Protein AF-A0A353ZP58-F1 (afdb_monomer)

Nearest PDB structures (foldseek):
  5xkc-assembly1_C  TM=9.009E-01  e=5.650E-05  Bacillus subtilis
  5tlc-assembly1_C  TM=9.323E-01  e=9.071E-05  Bacillus subtilis
  5tlc-assembly1_B  TM=8.989E-01  e=8.477E-05  Bacillus subtilis
  5tlc-assembly1_A  TM=9.133E-01  e=2.338E-04  Bacillus subtilis

Mean predicted aligned error: 9.84 Å

Radius of gyration: 20.2 Å; Cα contacts (8 Å, |Δi|>4): 46; chains: 1; bounding box: 64×39×45 Å

Secondary structure (DSSP, 8-state):
---HHHHHHHHHTSSSS----S-HHHHHHHHHHHHHTTS-S------SSTTHHHHHHHHHTHHHHHHTTSS-SS---SSHHHHTTPPPPPPTTSPPPPP-

pLDDT: mean 84.46, std 13.22, range [50.06, 98.25]

Structure (mmCIF, N/CA/C/O backbone):
data_AF-A0A353ZP58-F1
#
_entry.id   AF-A0A353ZP58-F1
#
loop_
_atom_site.group_PDB
_atom_site.id
_atom_site.type_symbol
_atom_site.label_atom_id
_atom_site.label_alt_id
_atom_site.label_comp_id
_atom_site.label_asym_id
_atom_site.label_entity_id
_atom_site.label_seq_id
_atom_site.pdbx_PDB_ins_code
_atom_site.Cartn_x
_atom_site.Cartn_y
_atom_site.Cartn_z
_atom_site.occupancy
_atom_site.B_iso_or_equiv
_atom_site.auth_seq_id
_atom_site.auth_comp_id
_atom_site.auth_asym_id
_atom_site.auth_atom_id
_atom_site.pdbx_PDB_model_num
ATOM 1 N N . ARG A 1 1 ? 22.615 -27.091 -2.159 1.00 52.00 1 ARG A N 1
ATOM 2 C CA . ARG A 1 1 ? 22.689 -26.786 -0.706 1.00 52.00 1 ARG A CA 1
ATOM 3 C C . ARG A 1 1 ? 23.439 -25.468 -0.550 1.00 52.00 1 ARG A C 1
ATOM 5 O O . ARG A 1 1 ? 24.538 -25.384 -1.075 1.00 52.00 1 ARG A O 1
ATOM 12 N N . LEU A 1 2 ? 22.843 -24.450 0.077 1.00 57.72 2 LEU A N 1
ATOM 13 C CA . LEU A 1 2 ? 23.526 -23.178 0.360 1.00 57.72 2 LEU A CA 1
ATOM 14 C C . LEU A 1 2 ? 24.399 -23.330 1.611 1.00 57.72 2 LEU A C 1
ATOM 16 O O . LEU A 1 2 ? 24.027 -24.056 2.532 1.00 57.72 2 LEU A O 1
ATOM 20 N N . THR A 1 3 ? 25.547 -22.660 1.647 1.00 83.19 3 THR A N 1
ATOM 21 C CA . THR A 1 3 ? 26.398 -22.605 2.845 1.00 83.19 3 THR A CA 1
ATOM 22 C C . THR A 1 3 ? 25.813 -21.637 3.879 1.00 83.19 3 THR A C 1
ATOM 24 O O . THR A 1 3 ? 25.066 -20.725 3.525 1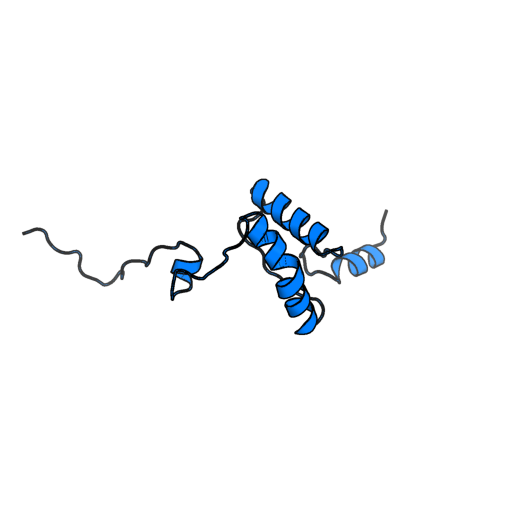.00 83.19 3 THR A O 1
ATOM 27 N N . VAL A 1 4 ? 26.175 -21.783 5.161 1.00 74.12 4 VAL A N 1
ATOM 28 C CA . VAL A 1 4 ? 25.729 -20.883 6.250 1.00 74.12 4 VAL A CA 1
ATOM 29 C C . VAL A 1 4 ? 26.021 -19.411 5.922 1.00 74.12 4 VAL A C 1
ATOM 31 O O . VAL A 1 4 ? 25.185 -18.549 6.162 1.00 74.12 4 VAL A O 1
ATOM 34 N N . ARG A 1 5 ? 27.151 -19.120 5.264 1.00 71.38 5 ARG A N 1
ATOM 35 C CA . ARG A 1 5 ? 27.502 -17.776 4.777 1.00 71.38 5 ARG A CA 1
ATOM 36 C C . ARG A 1 5 ? 26.531 -17.260 3.709 1.00 71.38 5 ARG A C 1
ATOM 38 O O . ARG A 1 5 ? 26.140 -16.100 3.755 1.00 71.38 5 ARG A O 1
ATOM 45 N N . GLN A 1 6 ? 26.138 -18.107 2.759 1.00 70.06 6 GLN A N 1
ATOM 46 C CA . GLN A 1 6 ? 25.167 -17.748 1.718 1.00 70.06 6 GLN A CA 1
ATOM 47 C C . GLN A 1 6 ? 23.756 -17.578 2.294 1.00 70.06 6 GLN A C 1
ATOM 49 O O . GLN A 1 6 ? 23.013 -16.709 1.845 1.00 70.06 6 GLN A O 1
ATOM 54 N N . LEU A 1 7 ? 23.400 -18.369 3.310 1.00 66.50 7 LEU A N 1
ATOM 55 C CA . LEU A 1 7 ? 22.144 -18.226 4.043 1.00 66.50 7 LEU A CA 1
ATOM 56 C C . LEU A 1 7 ? 22.111 -16.910 4.833 1.00 66.50 7 LEU A C 1
ATOM 58 O O . LEU A 1 7 ? 21.149 -16.163 4.714 1.00 66.50 7 LEU A O 1
ATOM 62 N N . ILE A 1 8 ? 23.181 -16.582 5.563 1.00 67.19 8 ILE A N 1
ATOM 63 C CA . ILE A 1 8 ? 23.307 -15.316 6.300 1.00 67.19 8 ILE A CA 1
ATOM 64 C C . ILE A 1 8 ? 23.323 -14.119 5.343 1.00 67.19 8 ILE A C 1
ATOM 66 O O . ILE A 1 8 ? 22.651 -13.136 5.616 1.00 67.19 8 ILE A O 1
ATOM 70 N N . GLY A 1 9 ? 24.006 -14.193 4.196 1.00 62.16 9 GLY A N 1
ATOM 71 C CA . GLY A 1 9 ? 23.963 -13.127 3.186 1.00 62.16 9 GLY A CA 1
ATOM 72 C C . GLY A 1 9 ? 22.561 -12.913 2.601 1.00 62.16 9 GLY A C 1
ATOM 73 O O . GLY A 1 9 ? 22.152 -11.779 2.376 1.00 62.16 9 GLY A O 1
ATOM 74 N N . ARG A 1 10 ? 21.791 -13.994 2.417 1.00 59.62 10 ARG A N 1
ATOM 75 C CA . ARG A 1 10 ? 20.412 -13.944 1.909 1.00 59.62 10 ARG A CA 1
ATOM 76 C C . ARG A 1 10 ? 19.397 -13.469 2.955 1.00 59.62 10 ARG A C 1
ATOM 78 O O . ARG A 1 10 ? 18.436 -12.803 2.594 1.00 59.62 10 ARG A O 1
ATOM 85 N N . LEU A 1 11 ? 19.608 -13.796 4.230 1.00 54.66 11 LEU A N 1
ATOM 86 C CA . LEU A 1 11 ? 18.773 -13.355 5.357 1.00 54.66 11 LEU A CA 1
ATOM 87 C C . LEU A 1 11 ? 19.184 -11.973 5.894 1.00 54.66 11 LEU A C 1
ATOM 89 O O . LEU A 1 11 ? 18.383 -11.283 6.514 1.00 54.66 11 LEU A O 1
ATOM 93 N N . GLY A 1 12 ? 20.422 -11.544 5.649 1.00 50.06 12 GLY A N 1
ATOM 94 C CA . GLY A 1 12 ? 20.962 -10.266 6.113 1.00 50.06 12 GLY A CA 1
ATOM 95 C C . GLY A 1 12 ? 20.357 -9.049 5.411 1.00 50.06 12 GLY A C 1
ATOM 96 O O . GLY A 1 12 ? 20.360 -7.964 5.983 1.00 50.06 12 GLY A O 1
ATOM 97 N N . GLY A 1 13 ? 19.791 -9.228 4.211 1.00 52.84 13 GLY A N 1
ATOM 98 C CA . GLY A 1 13 ? 19.092 -8.171 3.469 1.00 52.84 13 GLY A CA 1
ATOM 99 C C . GLY A 1 13 ? 17.642 -7.930 3.908 1.00 52.84 13 GLY A C 1
ATOM 100 O O . GLY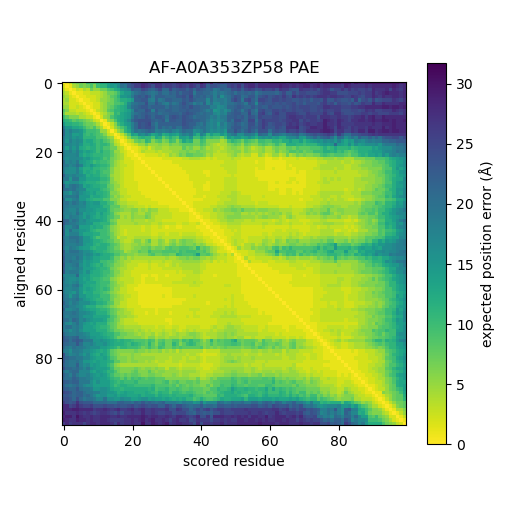 A 1 13 ? 17.042 -6.934 3.517 1.00 52.84 13 GLY A O 1
ATOM 101 N N . GLY A 1 14 ? 17.071 -8.816 4.727 1.00 52.59 14 GLY A N 1
ATOM 102 C CA . GLY A 1 14 ? 15.693 -8.714 5.192 1.00 52.59 14 GLY A CA 1
ATOM 103 C C . GLY A 1 14 ? 15.539 -9.502 6.479 1.00 52.59 14 GLY A C 1
ATOM 104 O O . GLY A 1 14 ? 15.477 -10.724 6.437 1.00 52.59 14 GLY A O 1
ATOM 105 N N . ARG A 1 15 ? 15.484 -8.797 7.616 1.00 53.53 15 ARG A N 1
ATOM 106 C CA . ARG A 1 15 ? 15.342 -9.318 8.991 1.00 53.53 15 ARG A CA 1
ATOM 107 C C . ARG A 1 15 ? 14.039 -10.125 9.212 1.00 53.53 15 ARG A C 1
ATOM 109 O O . ARG A 1 15 ? 13.219 -9.751 10.037 1.00 53.53 15 ARG A O 1
ATOM 116 N N . GLY A 1 16 ? 13.806 -11.191 8.445 1.00 54.16 16 GLY A N 1
ATOM 117 C CA . GLY A 1 16 ? 12.540 -11.933 8.381 1.00 54.16 16 GLY A CA 1
ATOM 118 C C . GLY A 1 16 ? 11.505 -11.368 7.397 1.00 54.16 16 GLY A C 1
ATOM 119 O O . GLY A 1 16 ? 10.422 -11.930 7.273 1.00 54.16 16 GLY A O 1
ATOM 120 N N . HIS A 1 17 ? 11.823 -10.291 6.671 1.00 60.06 17 HIS A N 1
ATOM 121 C CA . HIS A 1 17 ? 10.920 -9.670 5.696 1.00 60.06 17 HIS A CA 1
ATOM 122 C C . HIS A 1 17 ? 11.183 -10.175 4.276 1.00 60.06 17 HIS A C 1
ATOM 124 O O . HIS A 1 17 ? 12.332 -10.379 3.883 1.00 60.06 17 HIS A O 1
ATOM 130 N N . ARG A 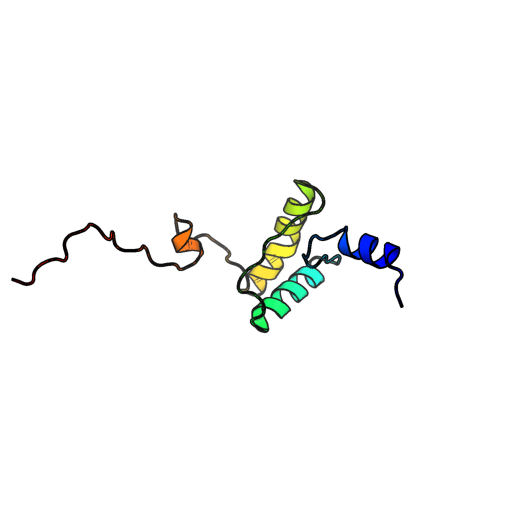1 18 ? 10.118 -10.350 3.484 1.00 67.56 18 ARG A N 1
ATOM 131 C CA . ARG A 1 18 ? 10.238 -10.710 2.068 1.00 67.56 18 ARG A CA 1
ATOM 132 C C . ARG A 1 18 ? 10.865 -9.547 1.299 1.00 67.56 18 ARG A C 1
ATOM 134 O O . ARG A 1 18 ? 10.204 -8.551 1.033 1.00 67.56 18 ARG A O 1
ATOM 141 N N . THR A 1 19 ? 12.125 -9.699 0.908 1.00 74.88 19 THR A N 1
ATOM 142 C CA . THR A 1 19 ? 12.767 -8.802 -0.055 1.00 74.88 19 THR A CA 1
ATOM 143 C C . THR A 1 19 ? 12.246 -9.128 -1.453 1.00 74.88 19 THR A C 1
ATOM 145 O O . THR A 1 19 ? 12.282 -10.283 -1.882 1.00 74.88 19 THR A O 1
ATOM 148 N N . PHE A 1 20 ? 11.752 -8.119 -2.163 1.00 79.69 20 PHE A N 1
ATOM 149 C CA . PHE A 1 20 ? 11.290 -8.236 -3.541 1.00 79.69 20 PHE A CA 1
ATOM 150 C C . PHE A 1 20 ? 11.925 -7.124 -4.375 1.00 79.69 20 PHE A C 1
ATOM 152 O O . PHE A 1 20 ? 11.997 -5.984 -3.923 1.00 79.69 20 PHE A O 1
ATOM 159 N N . ALA A 1 21 ? 12.391 -7.463 -5.573 1.00 82.06 21 ALA A N 1
ATOM 160 C CA . ALA A 1 21 ? 12.931 -6.519 -6.541 1.00 82.06 21 ALA A CA 1
ATOM 161 C C . ALA A 1 21 ? 12.368 -6.877 -7.918 1.00 82.06 21 ALA A C 1
ATOM 163 O O . ALA A 1 21 ? 12.463 -8.031 -8.336 1.00 82.06 21 ALA A O 1
ATOM 164 N N . GLY A 1 22 ? 11.765 -5.902 -8.589 1.00 89.25 22 GLY A N 1
ATOM 165 C CA . GLY A 1 22 ? 11.067 -6.075 -9.859 1.00 89.25 22 GLY A CA 1
ATOM 166 C C . GLY A 1 22 ? 10.518 -4.745 -10.367 1.00 89.25 22 GLY A C 1
ATOM 167 O O . GLY A 1 22 ? 10.768 -3.702 -9.759 1.00 89.25 22 GLY A O 1
ATOM 168 N N . THR A 1 23 ? 9.780 -4.784 -11.474 1.00 95.62 23 THR A N 1
ATOM 169 C CA . THR A 1 23 ? 9.063 -3.612 -12.005 1.00 95.62 23 THR A CA 1
ATOM 170 C C . THR A 1 23 ? 7.887 -3.220 -11.098 1.00 95.62 23 THR A C 1
ATOM 172 O O . THR A 1 23 ? 7.443 -4.044 -10.288 1.00 95.62 23 THR A O 1
ATOM 175 N N . PRO A 1 24 ? 7.343 -1.995 -11.218 1.00 95.44 24 PRO A N 1
ATOM 176 C CA . PRO A 1 24 ? 6.169 -1.577 -10.453 1.00 95.44 24 PRO A CA 1
ATOM 177 C C . PRO A 1 24 ? 4.976 -2.532 -10.592 1.00 95.44 24 PRO A C 1
ATOM 179 O O . PRO A 1 24 ? 4.334 -2.863 -9.595 1.00 95.44 24 PRO A O 1
ATOM 182 N N . GLU A 1 25 ? 4.729 -3.054 -11.795 1.00 97.00 25 GLU A N 1
ATOM 183 C CA . GLU A 1 25 ? 3.669 -4.031 -12.063 1.00 97.00 25 GLU A CA 1
ATOM 184 C C . GLU A 1 25 ? 3.926 -5.337 -11.313 1.00 97.00 25 GLU A C 1
ATOM 186 O O . GLU A 1 25 ? 3.026 -5.860 -10.665 1.00 97.00 25 GLU A O 1
ATOM 191 N N . GLN A 1 26 ? 5.167 -5.832 -11.329 1.00 96.25 26 GLN A N 1
ATOM 192 C CA . GLN A 1 26 ? 5.541 -7.054 -10.617 1.00 96.25 26 GLN A CA 1
ATOM 193 C C . GLN A 1 26 ? 5.394 -6.900 -9.095 1.00 96.25 26 GLN A C 1
ATOM 195 O O . GLN A 1 26 ? 5.002 -7.846 -8.407 1.00 96.25 26 GLN A O 1
ATOM 200 N N . VAL A 1 27 ? 5.692 -5.711 -8.557 1.00 94.81 27 VAL A N 1
ATOM 201 C CA . VAL A 1 27 ? 5.452 -5.391 -7.142 1.00 94.81 27 VAL A CA 1
ATOM 202 C C . VAL A 1 27 ? 3.948 -5.398 -6.847 1.00 94.81 27 VAL A C 1
ATOM 204 O O . VAL A 1 27 ? 3.521 -6.031 -5.878 1.00 94.81 27 VAL A O 1
ATOM 207 N N . ALA A 1 28 ? 3.139 -4.741 -7.683 1.00 96.25 28 ALA A N 1
ATOM 208 C CA . ALA A 1 28 ? 1.686 -4.702 -7.529 1.00 96.25 28 ALA A CA 1
ATOM 209 C C . ALA A 1 28 ? 1.050 -6.100 -7.634 1.00 96.25 28 ALA A C 1
ATOM 211 O O . ALA A 1 28 ? 0.177 -6.436 -6.835 1.00 96.25 28 ALA A O 1
ATOM 212 N N . ASP A 1 29 ? 1.532 -6.944 -8.550 1.00 96.38 29 ASP A N 1
ATOM 213 C CA . ASP A 1 29 ? 1.101 -8.337 -8.707 1.00 96.38 29 ASP A CA 1
ATOM 214 C C . ASP A 1 29 ? 1.391 -9.162 -7.448 1.00 96.38 29 ASP A C 1
ATOM 216 O O . ASP A 1 29 ? 0.544 -9.932 -6.990 1.00 96.38 29 ASP A O 1
ATOM 220 N N . ALA A 1 30 ? 2.570 -8.979 -6.845 1.00 94.19 30 ALA A N 1
ATOM 221 C CA . ALA A 1 30 ? 2.928 -9.657 -5.604 1.00 94.19 30 ALA A CA 1
ATOM 222 C C . ALA A 1 30 ? 2.024 -9.237 -4.432 1.00 94.19 30 ALA A C 1
ATOM 224 O O . ALA A 1 30 ? 1.555 -10.101 -3.687 1.00 94.19 30 ALA A O 1
ATOM 225 N N . ILE A 1 31 ? 1.754 -7.933 -4.292 1.00 94.56 31 ILE A N 1
ATOM 226 C CA . ILE A 1 31 ? 0.835 -7.379 -3.283 1.00 94.56 31 ILE A CA 1
ATOM 227 C C . ILE A 1 31 ? -0.575 -7.941 -3.486 1.00 94.56 31 ILE A C 1
ATOM 229 O O . ILE A 1 31 ? -1.176 -8.463 -2.546 1.00 94.56 31 ILE A O 1
ATOM 233 N N . GLN A 1 32 ? -1.079 -7.895 -4.721 1.00 95.25 32 GLN A N 1
ATOM 234 C CA . GLN A 1 32 ? -2.396 -8.410 -5.077 1.00 95.25 32 GLN A CA 1
ATOM 235 C C . GLN A 1 32 ? -2.530 -9.894 -4.745 1.00 95.25 32 GLN A C 1
ATOM 237 O O . GLN A 1 32 ? -3.517 -10.296 -4.134 1.00 95.25 32 GLN A O 1
ATOM 242 N N . HIS A 1 33 ? -1.544 -10.706 -5.127 1.00 94.62 33 HIS A N 1
ATOM 243 C CA . HIS A 1 33 ? -1.565 -12.139 -4.865 1.00 94.62 33 HIS A CA 1
ATOM 244 C C . HIS A 1 33 ? -1.671 -12.436 -3.364 1.00 94.62 33 HIS A C 1
ATOM 246 O O . HIS A 1 33 ? -2.432 -13.311 -2.955 1.00 94.62 33 HIS A O 1
ATOM 252 N N . TRP A 1 34 ? -0.938 -11.696 -2.530 1.00 92.12 34 TRP A N 1
ATOM 253 C CA . TRP A 1 34 ? -0.963 -11.868 -1.075 1.00 92.12 34 TRP A CA 1
ATOM 254 C C . TRP A 1 34 ? -2.292 -11.446 -0.461 1.00 92.12 34 TRP A C 1
ATOM 256 O O . TRP A 1 34 ? -2.832 -12.164 0.377 1.00 92.12 34 TRP A O 1
ATOM 266 N N . PHE A 1 35 ? -2.843 -10.327 -0.918 1.00 93.00 35 PHE A N 1
ATOM 267 C CA . PHE A 1 35 ? -4.150 -9.868 -0.472 1.00 93.00 35 PHE A CA 1
ATOM 268 C C . PHE A 1 35 ? -5.260 -10.860 -0.855 1.00 93.00 35 PHE A C 1
ATOM 270 O O . PHE A 1 35 ? -6.011 -11.328 -0.005 1.00 93.00 35 PHE A O 1
ATOM 277 N N . GLN A 1 36 ? -5.317 -11.269 -2.125 1.00 93.00 36 GLN A N 1
ATOM 278 C CA . GLN A 1 36 ? -6.364 -12.161 -2.640 1.00 93.00 36 GLN A CA 1
ATOM 279 C C . GLN A 1 36 ? -6.268 -13.595 -2.104 1.00 93.00 36 GLN A C 1
ATOM 281 O O . GLN A 1 36 ? -7.277 -14.291 -2.042 1.00 93.00 36 GLN A O 1
ATOM 286 N N . SER A 1 37 ? -5.075 -14.042 -1.703 1.00 93.56 37 SER A N 1
ATOM 287 C CA . SER A 1 37 ? -4.889 -15.340 -1.038 1.00 93.56 37 SER A CA 1
ATOM 288 C C . SER A 1 37 ? -5.183 -15.306 0.466 1.00 93.56 37 SER A C 1
ATOM 290 O O . SER A 1 37 ? -5.058 -16.338 1.122 1.00 93.56 37 SER A O 1
ATOM 292 N N . GLY A 1 38 ? -5.560 -14.148 1.024 1.00 89.00 38 GLY A N 1
ATOM 293 C CA . GLY A 1 38 ? -5.785 -13.983 2.462 1.00 89.00 38 GLY A CA 1
ATOM 294 C C . GLY A 1 38 ? -4.503 -14.081 3.294 1.00 89.00 38 GLY A C 1
ATOM 295 O O . GLY A 1 38 ? -4.562 -14.334 4.494 1.00 89.00 38 GLY A O 1
ATOM 296 N N . ALA A 1 39 ? -3.334 -13.913 2.670 1.00 88.00 39 ALA A N 1
ATOM 297 C CA . ALA A 1 39 ? -2.046 -13.968 3.356 1.00 88.00 39 ALA A CA 1
ATOM 298 C C . ALA A 1 39 ? -1.727 -12.668 4.115 1.00 88.00 39 ALA A C 1
ATOM 300 O O . ALA A 1 39 ? -0.906 -12.689 5.034 1.00 88.00 39 ALA A O 1
ATOM 301 N N . ALA A 1 40 ? -2.335 -11.541 3.723 1.00 88.38 40 ALA A N 1
ATOM 302 C CA . ALA A 1 40 ? -2.165 -10.251 4.385 1.00 88.38 40 ALA A CA 1
ATOM 303 C C . ALA A 1 40 ? -3.323 -9.279 4.095 1.00 88.38 40 ALA A C 1
ATOM 305 O O . ALA A 1 40 ? -3.705 -9.109 2.940 1.00 88.38 40 ALA A O 1
ATOM 306 N N . ASP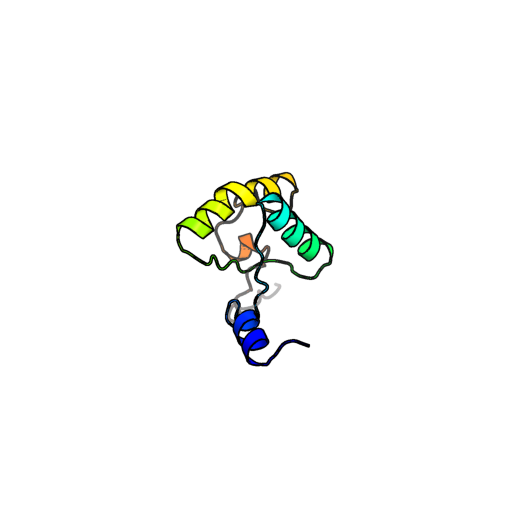 A 1 41 ? -3.778 -8.557 5.124 1.00 87.75 41 ASP A N 1
ATOM 307 C CA . ASP A 1 41 ? -4.721 -7.429 4.997 1.00 87.75 41 ASP A CA 1
ATOM 308 C C . ASP A 1 41 ? -4.013 -6.088 4.722 1.00 87.75 41 ASP A C 1
ATOM 310 O O . ASP A 1 41 ? -4.637 -5.086 4.375 1.00 87.75 41 ASP A O 1
ATOM 314 N N . GLY A 1 42 ? -2.690 -6.047 4.898 1.00 88.94 42 GLY A N 1
ATOM 315 C CA . GLY A 1 42 ? -1.874 -4.851 4.734 1.00 88.94 42 GLY A CA 1
ATOM 316 C C . GLY A 1 42 ? -0.380 -5.156 4.776 1.00 88.94 42 GLY A C 1
ATOM 317 O O . GLY A 1 42 ? 0.044 -6.247 5.157 1.00 88.94 42 GLY A O 1
ATOM 318 N N . PHE A 1 43 ? 0.432 -4.177 4.375 1.00 91.00 43 PHE A N 1
ATOM 319 C CA . PHE A 1 43 ? 1.872 -4.355 4.195 1.00 91.00 43 PHE A CA 1
ATOM 320 C C . PHE A 1 43 ? 2.658 -3.252 4.898 1.00 91.00 43 PHE A C 1
ATOM 322 O O . PHE A 1 43 ? 2.351 -2.069 4.762 1.00 91.00 43 PHE A O 1
ATOM 329 N N . ASN A 1 44 ? 3.724 -3.648 5.591 1.00 89.44 44 ASN A N 1
ATOM 330 C CA . ASN A 1 44 ? 4.758 -2.729 6.051 1.00 89.44 44 ASN A CA 1
ATOM 331 C C . ASN A 1 44 ? 5.821 -2.603 4.954 1.00 89.44 44 ASN A C 1
ATOM 333 O O . ASN A 1 44 ? 6.553 -3.557 4.686 1.00 89.44 44 ASN A O 1
ATOM 337 N N . ILE A 1 45 ? 5.897 -1.435 4.316 1.00 87.75 45 ILE A N 1
ATOM 338 C CA . ILE A 1 45 ? 6.865 -1.154 3.251 1.00 87.75 45 ILE A CA 1
ATOM 339 C C . ILE A 1 45 ? 8.141 -0.583 3.873 1.00 87.75 45 ILE A C 1
ATOM 341 O O . ILE A 1 45 ? 8.095 0.414 4.588 1.00 87.75 45 ILE A O 1
ATOM 345 N N . MET A 1 46 ? 9.285 -1.210 3.5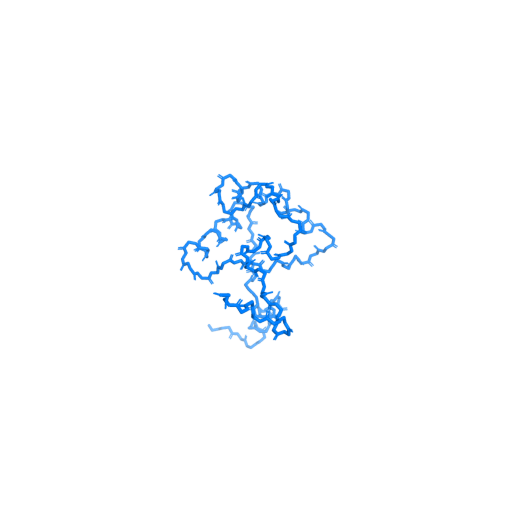95 1.00 85.50 46 MET A N 1
ATOM 346 C CA . MET A 1 46 ? 10.602 -0.757 4.061 1.00 85.50 46 MET A CA 1
ATOM 347 C C . MET A 1 46 ? 11.542 -0.587 2.866 1.00 85.50 46 MET A C 1
ATOM 349 O O . MET A 1 46 ? 12.199 -1.550 2.460 1.00 85.50 46 MET A O 1
ATOM 353 N N . PRO A 1 47 ? 11.592 0.615 2.269 1.00 83.69 47 PRO A N 1
ATOM 354 C CA . PRO A 1 47 ? 12.487 0.889 1.157 1.00 83.69 47 PRO A CA 1
ATOM 355 C C . PRO A 1 47 ? 13.961 0.768 1.580 1.00 83.69 47 PRO A C 1
ATOM 357 O O . PRO A 1 47 ? 14.309 1.156 2.696 1.00 83.69 47 PRO A O 1
ATOM 360 N N . PRO A 1 48 ? 14.850 0.276 0.698 1.00 78.31 48 PRO A N 1
ATOM 361 C CA . PRO A 1 48 ? 16.277 0.145 1.004 1.00 78.31 48 PRO A CA 1
ATOM 362 C C . PRO A 1 48 ? 16.990 1.501 1.117 1.00 78.31 48 PRO A C 1
ATOM 364 O O . PRO A 1 48 ? 18.029 1.595 1.764 1.00 78.31 48 PRO A O 1
ATOM 367 N N . VAL A 1 49 ? 16.438 2.543 0.486 1.00 81.31 49 VAL A N 1
ATOM 368 C CA . VAL A 1 49 ? 16.943 3.919 0.518 1.00 81.31 49 VAL A CA 1
ATOM 369 C C . VAL A 1 49 ? 15.758 4.858 0.708 1.00 81.31 49 VAL A C 1
ATOM 371 O O . VAL A 1 49 ? 14.758 4.750 -0.000 1.00 81.31 49 VAL A O 1
ATOM 374 N N . LEU A 1 50 ? 15.880 5.783 1.658 1.00 80.94 50 LEU A N 1
ATOM 375 C CA . LEU A 1 50 ? 14.895 6.828 1.920 1.00 80.94 50 LEU A CA 1
ATOM 376 C C . LEU A 1 50 ? 15.493 8.209 1.604 1.00 80.94 50 LEU A C 1
ATOM 378 O O . LEU A 1 50 ? 16.687 8.405 1.842 1.00 80.94 50 LEU A O 1
ATOM 382 N N . PRO A 1 51 ? 14.686 9.165 1.103 1.00 85.19 51 PRO A N 1
ATOM 383 C CA . PRO A 1 51 ? 13.250 9.051 0.797 1.00 85.19 51 PRO A CA 1
ATOM 384 C C . PRO A 1 51 ? 12.942 8.425 -0.575 1.00 85.19 51 PRO A C 1
ATOM 386 O O . PRO A 1 51 ? 11.864 7.872 -0.759 1.00 85.19 51 PRO A O 1
ATOM 389 N N . SER A 1 52 ? 13.905 8.418 -1.500 1.00 87.31 52 SER A N 1
ATOM 390 C CA . SER A 1 52 ? 13.676 8.122 -2.924 1.00 87.31 52 SER A CA 1
ATOM 391 C C . SER A 1 52 ? 13.026 6.768 -3.218 1.00 87.31 52 SER A C 1
ATOM 393 O O . SER A 1 52 ? 12.242 6.650 -4.156 1.00 87.31 52 SER A O 1
ATOM 395 N N . GLY A 1 53 ? 13.319 5.732 -2.427 1.00 86.19 53 GLY A N 1
ATOM 396 C CA . GLY A 1 53 ? 12.686 4.426 -2.595 1.00 86.19 53 GLY A CA 1
ATOM 397 C C . GLY A 1 53 ? 11.204 4.421 -2.213 1.00 86.19 53 GLY A C 1
ATOM 398 O O . GLY A 1 53 ? 10.437 3.651 -2.786 1.00 86.19 53 GLY A O 1
ATOM 399 N N . LEU A 1 54 ? 10.796 5.277 -1.270 1.00 90.44 54 LEU A N 1
ATOM 400 C CA . LEU A 1 54 ? 9.384 5.474 -0.951 1.00 90.44 54 LEU A CA 1
ATOM 401 C C . LEU A 1 54 ? 8.692 6.275 -2.055 1.00 90.44 54 LEU A C 1
ATOM 403 O O . LEU A 1 54 ? 7.610 5.879 -2.473 1.00 90.44 54 LEU A O 1
ATOM 407 N N . ASP A 1 55 ? 9.335 7.331 -2.556 1.00 93.38 55 ASP A N 1
ATOM 408 C CA . ASP A 1 55 ? 8.787 8.171 -3.628 1.00 93.38 55 ASP A CA 1
ATOM 409 C C . ASP A 1 55 ? 8.504 7.333 -4.883 1.00 93.38 55 ASP A C 1
ATOM 411 O O . ASP A 1 55 ? 7.389 7.330 -5.388 1.00 93.38 55 ASP A O 1
ATOM 415 N N . ILE A 1 56 ? 9.454 6.489 -5.306 1.00 92.62 56 ILE A N 1
ATOM 416 C CA . ILE A 1 56 ? 9.261 5.562 -6.435 1.00 92.62 56 ILE A CA 1
ATOM 417 C C . ILE A 1 56 ? 8.068 4.624 -6.205 1.00 92.62 56 ILE A C 1
ATOM 419 O O . ILE A 1 56 ? 7.302 4.356 -7.131 1.00 92.62 56 ILE A O 1
ATOM 423 N N . PHE A 1 57 ? 7.899 4.105 -4.987 1.00 93.62 57 PHE A N 1
ATOM 424 C CA . PHE A 1 57 ? 6.773 3.227 -4.673 1.00 93.62 57 PHE A CA 1
ATOM 425 C C . PHE A 1 57 ? 5.438 3.977 -4.758 1.00 93.62 57 PHE A C 1
ATOM 427 O O . PHE A 1 57 ? 4.482 3.471 -5.349 1.00 93.62 57 PHE A O 1
ATOM 434 N N . VAL A 1 58 ? 5.376 5.182 -4.189 1.00 95.25 58 VAL A N 1
ATOM 435 C CA . VAL A 1 58 ? 4.183 6.033 -4.225 1.00 95.25 58 VAL A CA 1
ATOM 436 C C . VAL A 1 58 ? 3.850 6.440 -5.658 1.00 95.25 58 VAL A C 1
ATOM 438 O O . VAL A 1 58 ? 2.698 6.326 -6.056 1.00 95.25 58 VAL A O 1
ATOM 441 N N . ASP A 1 59 ? 4.838 6.828 -6.455 1.00 96.50 59 ASP A N 1
ATOM 442 C CA . ASP A 1 59 ? 4.609 7.352 -7.801 1.00 96.50 59 ASP A CA 1
ATOM 443 C C . ASP A 1 59 ? 4.303 6.255 -8.826 1.00 96.50 59 ASP A C 1
ATOM 445 O O . ASP A 1 59 ? 3.566 6.497 -9.780 1.00 96.50 59 ASP A O 1
ATOM 449 N N . GLN A 1 60 ? 4.860 5.049 -8.659 1.00 97.00 60 GLN A N 1
ATOM 450 C CA . GLN A 1 60 ? 4.778 4.004 -9.688 1.00 97.00 60 GLN A CA 1
ATOM 451 C C . GLN A 1 60 ? 3.907 2.807 -9.298 1.00 97.00 60 GLN A C 1
ATOM 453 O O . GLN A 1 60 ? 3.297 2.197 -10.170 1.00 97.00 60 GLN A O 1
ATOM 458 N N . VAL A 1 61 ? 3.823 2.444 -8.014 1.00 96.94 61 VAL A N 1
ATOM 459 C CA . VAL A 1 61 ? 3.081 1.244 -7.575 1.00 96.94 61 VAL A CA 1
ATOM 460 C C . VAL A 1 61 ? 1.679 1.598 -7.088 1.00 96.94 61 VAL A C 1
ATOM 462 O O . VAL A 1 61 ? 0.719 0.900 -7.418 1.00 96.94 61 VAL A O 1
ATOM 465 N N . VAL A 1 62 ? 1.529 2.680 -6.318 1.00 97.12 62 VAL A N 1
ATOM 466 C CA . VAL A 1 62 ? 0.221 3.076 -5.764 1.00 97.12 62 VAL A CA 1
ATOM 467 C C . VAL A 1 62 ? -0.839 3.320 -6.849 1.00 97.12 62 VAL A C 1
ATOM 469 O O . VAL A 1 62 ? -1.946 2.807 -6.664 1.00 97.12 62 VAL A O 1
ATOM 472 N N . PRO A 1 63 ? -0.554 3.990 -7.988 1.00 98.12 63 PRO A N 1
ATOM 473 C CA . PRO A 1 63 ? -1.546 4.163 -9.050 1.00 98.12 63 PRO A CA 1
ATOM 474 C C . PRO A 1 63 ? -2.067 2.828 -9.593 1.00 98.12 63 PRO A C 1
ATOM 476 O O . PRO A 1 63 ? -3.275 2.645 -9.720 1.00 98.12 63 PRO A O 1
ATOM 479 N N . ILE A 1 64 ? -1.180 1.847 -9.793 1.00 98.25 64 ILE A N 1
ATOM 480 C CA . ILE A 1 64 ? -1.548 0.500 -10.256 1.00 98.25 64 ILE A CA 1
ATOM 481 C C . ILE A 1 64 ? -2.479 -0.179 -9.241 1.00 98.25 64 ILE A C 1
ATOM 483 O O . ILE A 1 64 ? -3.492 -0.776 -9.607 1.00 98.25 64 ILE A O 1
ATOM 487 N N . LEU A 1 65 ? -2.172 -0.077 -7.945 1.00 97.56 65 LEU A N 1
ATOM 488 C CA . LEU A 1 65 ? -3.025 -0.637 -6.892 1.00 97.56 65 LEU A CA 1
ATOM 489 C C . LEU A 1 65 ? -4.394 0.063 -6.823 1.00 97.56 65 LEU A C 1
ATOM 491 O O . LEU A 1 65 ? -5.404 -0.600 -6.583 1.00 97.56 65 LEU A O 1
ATOM 495 N N . GLN A 1 66 ? -4.455 1.375 -7.062 1.00 97.75 66 GLN A N 1
ATOM 496 C CA . GLN A 1 66 ? -5.702 2.149 -7.112 1.00 97.75 66 GLN A CA 1
ATOM 497 C C . GLN A 1 66 ? -6.555 1.837 -8.347 1.00 97.75 66 GLN A C 1
ATOM 499 O O . GLN A 1 66 ? -7.786 1.837 -8.264 1.00 97.75 66 GLN A O 1
ATOM 504 N N . GLU A 1 67 ? -5.935 1.585 -9.499 1.00 97.38 67 GLU A N 1
ATOM 505 C CA . GLU A 1 67 ? -6.620 1.118 -10.709 1.00 97.38 67 GLU A CA 1
ATOM 506 C C . GLU A 1 67 ? -7.234 -0.266 -10.500 1.00 97.38 67 GLU A C 1
ATOM 508 O O . GLU A 1 67 ? -8.360 -0.518 -10.923 1.00 97.38 67 GLU A O 1
ATOM 513 N N . ARG A 1 68 ? -6.536 -1.135 -9.765 1.00 96.94 68 ARG A N 1
ATOM 514 C CA . ARG A 1 68 ? -6.990 -2.491 -9.425 1.00 96.94 68 ARG A CA 1
ATOM 515 C C . ARG A 1 68 ? -7.981 -2.549 -8.256 1.00 96.94 68 ARG A C 1
ATOM 517 O O . ARG A 1 68 ? -8.417 -3.636 -7.891 1.00 96.94 68 ARG A O 1
ATOM 524 N N . GLY A 1 69 ? -8.315 -1.412 -7.642 1.00 95.50 69 GLY A N 1
ATOM 525 C CA . GLY A 1 69 ? -9.214 -1.353 -6.482 1.00 95.50 69 GLY A CA 1
ATOM 526 C C . GLY A 1 69 ? -8.632 -1.951 -5.193 1.00 95.50 69 GLY A C 1
ATOM 527 O O . GLY A 1 69 ? -9.377 -2.241 -4.264 1.00 95.50 69 GLY A O 1
ATOM 528 N N . LEU A 1 70 ? -7.310 -2.136 -5.127 1.00 95.06 70 LEU A N 1
ATOM 529 C CA . LEU A 1 70 ? -6.593 -2.698 -3.974 1.00 95.06 70 LEU A CA 1
ATOM 530 C C . LEU A 1 70 ? -6.103 -1.625 -2.998 1.00 95.06 70 LEU A C 1
ATOM 532 O O . LEU A 1 70 ? -5.665 -1.939 -1.894 1.00 95.06 70 LEU A O 1
ATOM 536 N N . PHE A 1 71 ? -6.148 -0.355 -3.401 1.00 95.25 71 PHE A N 1
ATOM 537 C CA . PHE A 1 71 ? -5.765 0.763 -2.554 1.00 95.25 71 PHE A CA 1
ATOM 538 C C . PHE A 1 71 ? -6.741 1.927 -2.701 1.00 95.25 71 PHE A C 1
ATOM 540 O O . PHE A 1 71 ? -7.279 2.187 -3.779 1.00 95.25 71 PHE A O 1
ATOM 547 N N . ARG A 1 72 ? -6.966 2.641 -1.596 1.00 93.12 72 ARG A N 1
ATOM 548 C CA . ARG A 1 72 ? -7.846 3.815 -1.561 1.00 93.12 72 ARG A CA 1
ATOM 549 C C . ARG A 1 72 ? -7.305 4.941 -2.448 1.00 93.12 72 ARG A C 1
ATOM 551 O O . ARG A 1 72 ? -6.095 5.151 -2.535 1.00 93.12 72 ARG A O 1
ATOM 558 N N . ARG A 1 73 ? -8.214 5.700 -3.061 1.00 93.88 73 ARG A N 1
ATOM 559 C CA . ARG A 1 73 ? -7.878 6.917 -3.823 1.00 93.88 73 ARG A CA 1
ATOM 560 C C . ARG A 1 73 ? -7.836 8.160 -2.946 1.00 93.88 73 ARG A C 1
ATOM 562 O O . ARG A 1 73 ? -7.017 9.040 -3.165 1.00 93.88 73 ARG A O 1
ATOM 569 N N . GLU A 1 74 ? -8.676 8.183 -1.920 1.00 92.56 74 GLU A N 1
ATOM 570 C CA . GLU A 1 74 ? -8.832 9.313 -1.013 1.00 92.56 74 GLU A CA 1
ATOM 571 C C . GLU A 1 74 ? -9.028 8.811 0.420 1.00 92.56 74 GLU A C 1
ATOM 573 O O . GLU A 1 74 ? -9.398 7.656 0.660 1.00 92.56 74 GLU A O 1
ATOM 578 N N . TYR A 1 75 ? -8.759 9.683 1.386 1.00 89.62 75 TYR A N 1
ATOM 579 C CA . TYR A 1 75 ? -9.042 9.429 2.792 1.00 89.62 75 TYR A CA 1
ATOM 580 C C . TYR A 1 75 ? -10.444 9.937 3.125 1.00 89.62 75 TYR A C 1
ATOM 582 O O . TYR A 1 75 ? -10.708 11.128 3.018 1.00 89.62 75 TYR A O 1
ATOM 590 N N . ALA A 1 76 ? -11.333 9.038 3.550 1.00 85.06 76 ALA A N 1
ATOM 591 C CA . ALA A 1 76 ? -12.687 9.410 3.970 1.00 85.06 76 ALA A CA 1
ATOM 592 C C . ALA A 1 76 ? -12.772 9.822 5.455 1.00 85.06 76 ALA A C 1
ATOM 594 O O . ALA A 1 76 ? -13.694 10.529 5.851 1.00 85.06 76 ALA A O 1
ATOM 595 N N . GLY A 1 77 ? -11.824 9.363 6.280 1.00 87.75 77 GLY A N 1
ATOM 596 C CA . GLY A 1 77 ? -11.766 9.627 7.718 1.00 87.75 77 GLY A CA 1
ATOM 597 C C . GLY A 1 77 ? -10.754 10.706 8.096 1.00 87.75 77 GLY A C 1
ATOM 598 O O . GLY A 1 77 ? -9.959 11.159 7.277 1.00 87.75 77 GLY A O 1
ATOM 599 N N . ARG A 1 78 ? -10.770 11.102 9.369 1.00 92.31 78 ARG A N 1
ATOM 600 C CA . ARG A 1 78 ? -9.789 12.019 9.978 1.00 92.31 78 ARG A CA 1
ATOM 601 C C . ARG A 1 78 ? -8.895 11.324 11.002 1.00 92.31 78 ARG A C 1
ATOM 603 O O . ARG A 1 78 ? -7.889 11.884 11.428 1.00 92.31 78 ARG A O 1
ATOM 610 N N . THR A 1 79 ? -9.263 10.120 11.422 1.00 92.88 79 THR A N 1
ATOM 611 C CA . THR A 1 79 ? -8.571 9.343 12.446 1.00 92.88 79 THR A CA 1
ATOM 612 C C . THR A 1 79 ? -7.977 8.069 11.863 1.00 92.88 79 THR A C 1
ATOM 614 O O . THR A 1 79 ? -8.471 7.493 10.894 1.00 92.88 79 THR A O 1
ATOM 617 N N . LEU A 1 80 ? -6.930 7.569 12.519 1.00 90.25 80 LEU A N 1
ATOM 618 C CA . LEU A 1 80 ? -6.307 6.304 12.142 1.00 90.25 80 LEU A CA 1
ATOM 619 C C . LEU A 1 80 ? -7.301 5.132 12.182 1.00 90.25 80 LEU A C 1
ATOM 621 O O . LEU A 1 80 ? -7.245 4.250 11.333 1.00 90.25 80 LEU A O 1
ATOM 625 N N . ARG A 1 81 ? -8.234 5.139 13.143 1.00 91.94 81 ARG A N 1
ATOM 626 C CA . ARG A 1 81 ? -9.271 4.106 13.256 1.00 91.94 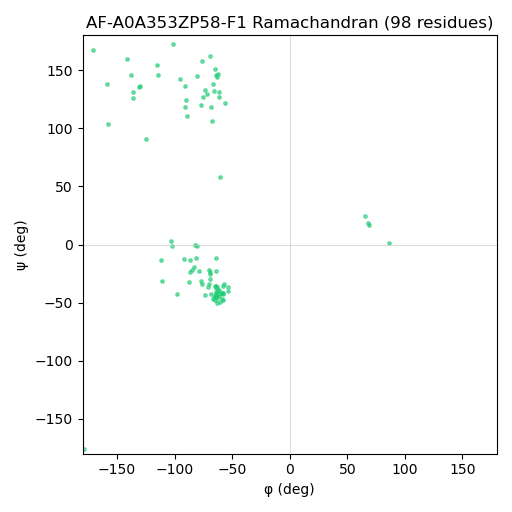81 ARG A CA 1
ATOM 627 C C . ARG A 1 81 ? -10.183 4.093 12.038 1.00 91.94 81 ARG A C 1
ATOM 629 O O . ARG A 1 81 ? -10.395 3.027 11.477 1.00 91.94 81 ARG A O 1
ATOM 636 N N . GLU A 1 82 ? -10.641 5.258 11.586 1.00 91.31 82 GLU A N 1
ATOM 637 C CA . GLU A 1 82 ? -11.468 5.360 10.378 1.00 91.31 82 GLU A CA 1
ATOM 638 C C . GLU A 1 82 ? -10.714 4.862 9.137 1.00 91.31 82 GLU A C 1
ATOM 640 O O . GLU A 1 82 ? -11.288 4.145 8.324 1.00 91.31 82 GLU A O 1
ATOM 645 N N . HIS A 1 83 ? -9.413 5.150 9.018 1.00 90.31 83 HIS A N 1
ATOM 646 C CA . HIS A 1 83 ? -8.594 4.648 7.904 1.00 90.31 83 HIS A CA 1
ATOM 647 C C . HIS A 1 83 ? -8.452 3.119 7.876 1.00 90.31 83 HIS A C 1
ATOM 649 O O . HIS A 1 83 ? -8.175 2.565 6.812 1.00 90.31 83 HIS A O 1
ATOM 655 N N . TYR A 1 84 ? -8.634 2.458 9.022 1.00 88.75 84 TYR A N 1
ATOM 656 C CA . TYR A 1 84 ? -8.624 1.001 9.167 1.00 88.75 84 TYR A CA 1
ATOM 657 C C . TYR A 1 84 ? -10.029 0.389 9.304 1.00 88.75 84 TYR A C 1
ATOM 659 O O . TYR A 1 84 ? -10.138 -0.815 9.515 1.00 88.75 84 TYR A O 1
ATOM 667 N N . GLY A 1 85 ? -11.104 1.184 9.222 1.00 88.38 85 GLY A N 1
ATOM 668 C CA . GLY A 1 85 ? -12.474 0.698 9.431 1.00 88.38 85 GLY A CA 1
ATOM 669 C C . GLY A 1 85 ? -12.758 0.212 10.860 1.00 88.38 85 GLY A C 1
ATOM 670 O O . GLY A 1 85 ? -13.630 -0.628 11.068 1.00 88.38 85 GLY A O 1
ATOM 671 N N . LEU A 1 86 ? -12.014 0.706 11.853 1.00 90.38 86 LEU A N 1
ATOM 672 C CA . LEU A 1 86 ? -12.138 0.294 13.251 1.00 90.38 86 LEU A CA 1
ATOM 673 C C . LEU A 1 86 ? -13.142 1.168 14.007 1.00 90.38 86 LEU A C 1
ATOM 675 O O . LEU A 1 86 ? -13.095 2.397 13.932 1.00 90.38 86 LEU A O 1
ATOM 679 N N . ALA A 1 87 ? -13.988 0.535 14.821 1.00 89.88 87 ALA A N 1
ATOM 680 C CA . ALA A 1 87 ? -14.891 1.240 15.723 1.00 89.88 87 ALA A CA 1
ATOM 681 C C . ALA A 1 87 ? -14.126 2.029 16.804 1.00 89.88 87 ALA A C 1
ATOM 683 O O . ALA A 1 87 ? -13.027 1.652 17.239 1.00 89.88 87 ALA A O 1
ATOM 684 N N . ILE A 1 88 ? -14.737 3.124 17.260 1.00 88.31 88 ILE A N 1
ATOM 685 C CA . ILE A 1 88 ? -14.280 3.856 18.442 1.00 88.31 88 ILE A CA 1
ATOM 686 C C . ILE A 1 88 ? -14.729 3.054 19.672 1.00 88.31 88 ILE A C 1
ATOM 688 O O . ILE A 1 88 ? -15.928 2.818 19.823 1.00 88.31 88 ILE A O 1
ATOM 692 N N . PRO A 1 89 ? -13.803 2.594 20.532 1.00 88.94 89 PRO A N 1
ATOM 693 C CA . PRO A 1 89 ? -14.182 1.873 21.739 1.00 88.94 89 PRO A CA 1
ATOM 694 C C . PRO A 1 89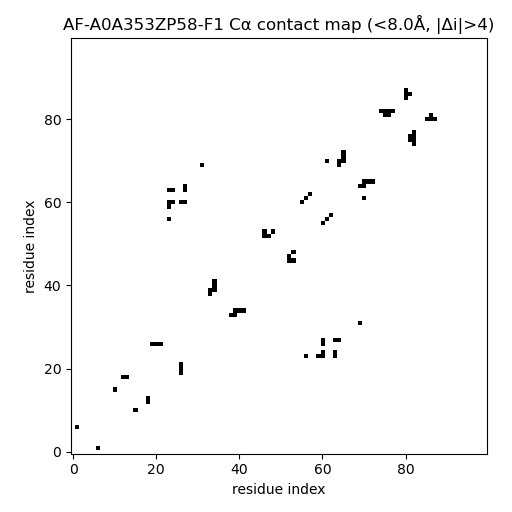 ? -14.917 2.812 22.700 1.00 88.94 89 PRO A C 1
ATOM 696 O O . PRO A 1 89 ? -14.504 3.959 22.881 1.00 88.94 89 PRO A O 1
ATOM 699 N N . ALA A 1 90 ? -15.985 2.314 23.325 1.00 88.38 90 ALA A N 1
ATOM 700 C CA . ALA A 1 90 ? -16.660 3.030 24.399 1.00 88.38 90 ALA A CA 1
ATOM 701 C C . ALA A 1 90 ? -15.706 3.226 25.586 1.00 88.38 90 ALA A C 1
ATOM 703 O O . ALA A 1 90 ? -14.847 2.381 25.858 1.00 88.38 90 ALA A O 1
ATOM 704 N N . ASN A 1 91 ? -15.854 4.344 26.292 1.00 89.25 91 ASN A N 1
ATOM 705 C CA . ASN A 1 91 ? -15.084 4.593 27.499 1.00 89.25 91 ASN A CA 1
ATOM 706 C C . ASN A 1 91 ? -15.535 3.624 28.603 1.00 89.25 91 ASN A C 1
ATOM 708 O O . ASN A 1 91 ? -16.676 3.683 29.049 1.00 89.25 91 ASN A O 1
ATOM 712 N N . SER A 1 92 ? -14.633 2.770 29.089 1.00 89.56 92 SER A N 1
ATOM 713 C CA . SER A 1 92 ? -14.939 1.793 30.146 1.00 89.56 92 SER A CA 1
ATOM 714 C C . SER A 1 92 ? -15.326 2.416 31.494 1.00 89.56 92 SER A C 1
ATOM 716 O O . SER A 1 92 ? -15.778 1.697 32.381 1.00 89.56 92 SER A O 1
ATOM 718 N N . PHE A 1 93 ? -15.126 3.725 31.666 1.00 89.31 93 PHE A N 1
ATOM 719 C CA . PHE A 1 93 ? -15.511 4.475 32.862 1.00 89.31 93 PHE A CA 1
ATOM 720 C C . PHE A 1 93 ? -16.794 5.301 32.681 1.00 89.31 93 PHE A C 1
ATOM 722 O O . PHE A 1 93 ? -17.213 5.964 33.630 1.00 89.31 93 PHE A O 1
ATOM 729 N N . GLU A 1 94 ? -17.419 5.300 31.496 1.00 84.00 94 GLU A N 1
ATOM 730 C CA . GLU A 1 94 ? -18.717 5.958 31.320 1.00 84.00 94 GLU A CA 1
ATOM 731 C C . GLU A 1 94 ? -19.837 5.138 31.983 1.00 84.00 94 GLU A C 1
ATOM 733 O O . GLU A 1 94 ? -19.916 3.922 31.779 1.00 84.00 94 GLU A O 1
ATOM 738 N N . PRO A 1 95 ? -20.729 5.771 32.767 1.00 77.62 95 PRO A N 1
ATOM 739 C CA . PRO A 1 95 ? -21.899 5.091 33.304 1.00 77.6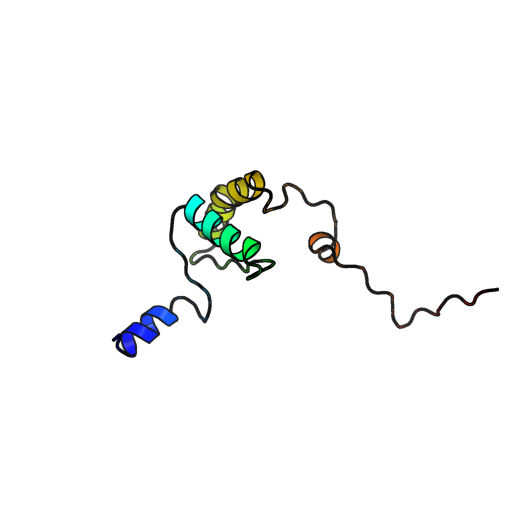2 95 PRO A CA 1
ATOM 740 C C . PRO A 1 95 ? -22.805 4.600 32.168 1.00 77.62 95 PRO A C 1
ATOM 742 O O . PRO A 1 95 ? -23.159 5.373 31.278 1.00 77.62 95 PRO A O 1
ATOM 745 N N . VAL A 1 96 ? -23.231 3.333 32.217 1.00 76.44 96 VAL A N 1
ATOM 746 C CA . VAL A 1 96 ? -24.273 2.821 31.311 1.00 76.44 96 VAL A CA 1
ATOM 747 C C . VAL A 1 96 ? -25.560 3.624 31.560 1.00 76.44 96 VAL A C 1
ATOM 749 O O . VAL A 1 96 ? -25.991 3.695 32.716 1.00 76.44 96 VAL A O 1
ATOM 752 N N . PRO A 1 97 ? -26.189 4.224 30.529 1.00 68.56 97 PRO A N 1
ATOM 753 C CA . PRO A 1 97 ? -27.454 4.931 30.695 1.00 68.56 97 PRO A CA 1
ATOM 754 C C . PRO A 1 97 ? -28.499 3.995 31.311 1.00 68.56 97 PRO A C 1
ATOM 756 O O . PRO A 1 97 ? -28.774 2.927 30.762 1.00 68.56 97 PRO A O 1
ATOM 759 N N . GLN A 1 98 ? -29.064 4.368 32.461 1.00 65.25 98 GLN A N 1
ATOM 760 C CA . GLN A 1 98 ? -30.154 3.600 33.061 1.00 65.25 98 GLN A CA 1
ATOM 761 C C . GLN A 1 98 ? -31.429 3.810 32.230 1.00 65.25 98 GLN A C 1
ATOM 763 O O . GLN A 1 98 ? -31.768 4.963 31.951 1.00 65.25 98 GLN A O 1
ATOM 768 N N . PRO A 1 99 ? -32.136 2.742 31.818 1.00 66.62 9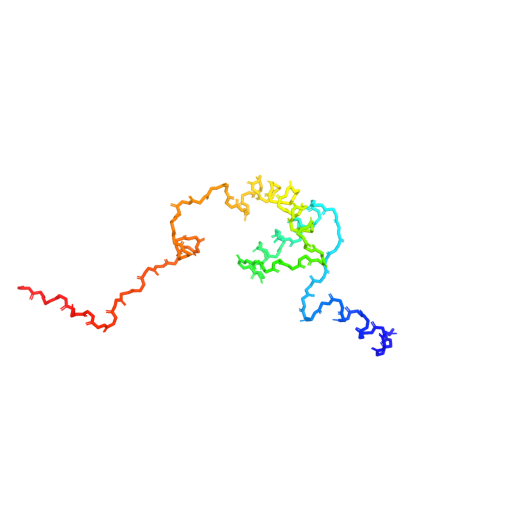9 PRO A N 1
ATOM 769 C CA . PRO A 1 99 ? -33.463 2.892 31.237 1.00 66.62 99 PRO A CA 1
ATOM 770 C C . PRO A 1 99 ? -34.423 3.427 32.311 1.00 66.62 99 PRO A C 1
ATOM 772 O O . PRO A 1 99 ? -34.411 2.939 33.442 1.00 66.62 99 PRO A O 1
ATOM 775 N N . GLY A 1 100 ? -35.191 4.462 31.957 1.00 64.38 100 GLY A N 1
ATOM 776 C CA . GLY A 1 100 ? -36.243 5.042 32.800 1.00 64.38 100 GLY A CA 1
ATOM 777 C C . GLY A 1 100 ? -37.542 4.251 32.786 1.00 64.38 100 GLY A C 1
ATOM 778 O O . GLY A 1 100 ? -37.691 3.363 31.914 1.00 64.38 100 GLY A O 1
#

Solvent-accessible surface area (backbone atoms only — not comparable to full-atom values): 6624 Å² total; per-residue (Å²): 136,82,51,72,68,57,49,47,60,65,43,68,77,26,93,87,50,89,79,83,88,73,54,47,66,57,49,40,50,53,52,48,54,34,42,77,70,69,75,37,98,73,80,89,85,78,59,97,44,82,64,64,45,50,50,51,44,57,72,52,26,45,57,58,30,38,76,69,70,75,39,80,89,71,81,91,53,93,48,75,45,51,73,69,74,45,82,82,78,78,65,91,83,59,81,78,84,77,86,130

Foldseek 3Di:
DDDPVRVCVVCVVPVPDDDDDDFLVVVLVVVVVCVVVVVDPDDDDDAPDPDVSVVCNVVRNQVVCVVVVNDDPDQPDDDPCSVVVHDDDDDPPDDDDDDD

Sequence (100 aa):
RLTVRQLIGRLGGGRGHRTFAGTPEQVADAIQHWFQSGAADGFNIMPPVLPSGLDIFVDQVVPILQERGLFRREYAGRTLREHYGLAIPANSFEPVPQPG